Protein AF-A0A7W3YCM4-F1 (afdb_monomer)

pLDDT: mean 94.66, std 2.89, range [83.12, 97.94]

Radius of gyration: 10.47 Å; Cα contacts (8 Å, |Δi|>4): 73; chains: 1; bounding box: 24×23×21 Å

Secondary structure (DSSP, 8-state):
-EEHHHHHHHHHHTT-EEEEE-SSEEEEE-SS-EEEEE-SSEE-HHHHHHHHHHHT--

InterPro domains:
  IPR012933 HicA mRNA interferase family [PF07927] (5-42)
  IPR038570 HicA super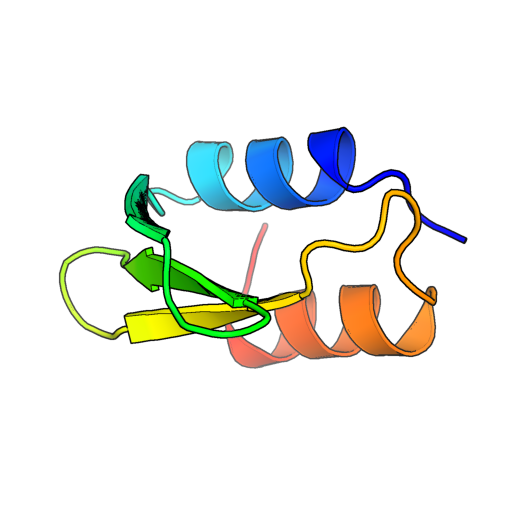family [G3DSA:3.30.920.30] (2-58)

Structure (mmCIF, N/CA/C/O backbone):
data_AF-A0A7W3YCM4-F1
#
_entry.id   AF-A0A7W3YCM4-F1
#
loop_
_atom_site.group_PDB
_atom_site.id
_atom_site.type_symbol
_atom_site.label_atom_id
_atom_site.label_alt_id
_atom_site.label_comp_id
_atom_site.label_asym_id
_atom_site.label_entity_id
_atom_site.label_seq_id
_atom_site.pdbx_PDB_ins_code
_atom_site.Cartn_x
_atom_site.Cartn_y
_atom_site.Cartn_z
_atom_site.occupancy
_atom_site.B_iso_or_equiv
_atom_site.auth_seq_id
_atom_site.auth_comp_id
_atom_site.auth_asym_id
_atom_site.auth_atom_id
_atom_site.pdbx_PDB_model_num
ATOM 1 N N . MET A 1 1 ? 12.854 6.677 -8.441 1.00 83.12 1 MET A N 1
ATOM 2 C CA . MET A 1 1 ? 12.329 5.291 -8.413 1.00 83.12 1 MET A CA 1
ATOM 3 C C . MET A 1 1 ? 12.422 4.759 -6.991 1.00 83.12 1 MET A C 1
ATOM 5 O O . MET A 1 1 ? 13.484 4.861 -6.385 1.00 83.12 1 MET A O 1
ATOM 9 N N . VAL A 1 2 ? 11.354 4.148 -6.472 1.00 93.00 2 VAL A N 1
ATOM 10 C CA . VAL A 1 2 ? 11.269 3.630 -5.095 1.00 93.00 2 VAL A CA 1
ATOM 11 C C . VAL A 1 2 ? 11.341 2.106 -5.092 1.00 93.00 2 VAL A C 1
ATOM 13 O O . VAL A 1 2 ? 10.629 1.447 -5.842 1.00 93.00 2 VAL A O 1
ATOM 16 N N . GLN A 1 3 ? 12.179 1.513 -4.240 1.00 95.75 3 GLN A N 1
ATOM 17 C CA . GLN A 1 3 ? 12.226 0.053 -4.110 1.00 95.75 3 GLN A CA 1
ATOM 18 C C . GLN A 1 3 ? 10.916 -0.488 -3.531 1.00 95.75 3 GLN A C 1
ATOM 20 O O . GLN A 1 3 ? 10.403 0.052 -2.550 1.00 95.75 3 GLN A O 1
ATOM 25 N N . ARG A 1 4 ? 10.415 -1.601 -4.077 1.00 94.69 4 ARG A N 1
ATOM 26 C CA . ARG A 1 4 ? 9.176 -2.242 -3.616 1.00 94.69 4 ARG A CA 1
ATOM 27 C C . ARG A 1 4 ? 9.171 -2.505 -2.107 1.00 94.69 4 ARG A C 1
ATOM 29 O O . ARG A 1 4 ? 8.199 -2.164 -1.444 1.00 94.69 4 ARG A O 1
ATOM 36 N N . ARG A 1 5 ? 10.283 -2.997 -1.547 1.00 94.38 5 ARG A N 1
ATOM 37 C CA . ARG A 1 5 ? 10.434 -3.234 -0.097 1.00 94.38 5 ARG A CA 1
ATOM 38 C C . ARG A 1 5 ? 10.147 -1.984 0.747 1.00 94.38 5 ARG A C 1
ATOM 40 O O . ARG A 1 5 ? 9.557 -2.093 1.815 1.00 94.38 5 ARG A O 1
ATOM 47 N N . LYS A 1 6 ? 10.517 -0.791 0.261 1.00 94.88 6 LYS A N 1
ATOM 48 C CA . LYS A 1 6 ? 10.238 0.485 0.945 1.00 94.88 6 LYS A CA 1
ATOM 49 C C . LYS A 1 6 ? 8.745 0.817 0.923 1.00 94.88 6 LYS A C 1
ATOM 51 O O . LYS A 1 6 ? 8.219 1.277 1.931 1.00 94.88 6 LYS A O 1
ATOM 56 N N . VAL A 1 7 ? 8.065 0.540 -0.191 1.00 95.31 7 VAL A N 1
ATOM 57 C CA . VAL A 1 7 ? 6.604 0.689 -0.303 1.00 95.31 7 VAL A CA 1
ATOM 58 C C . VAL A 1 7 ? 5.905 -0.259 0.666 1.00 95.31 7 VAL A C 1
ATOM 60 O O . VAL A 1 7 ? 5.111 0.182 1.485 1.00 95.31 7 VAL A O 1
ATOM 63 N N . GLU A 1 8 ? 6.254 -1.543 0.640 1.00 95.50 8 GLU A N 1
ATOM 64 C CA . GLU A 1 8 ? 5.667 -2.553 1.527 1.00 95.50 8 GLU A CA 1
ATOM 65 C C . GLU A 1 8 ? 5.888 -2.226 3.004 1.00 95.50 8 GLU A C 1
ATOM 67 O O . GLU A 1 8 ? 4.957 -2.342 3.795 1.00 95.50 8 GLU A O 1
ATOM 72 N N . LYS A 1 9 ? 7.093 -1.770 3.380 1.00 96.19 9 LYS A N 1
ATOM 73 C CA . LYS A 1 9 ? 7.367 -1.323 4.749 1.00 96.19 9 LYS A CA 1
ATOM 74 C C . LYS A 1 9 ? 6.455 -0.159 5.138 1.00 96.19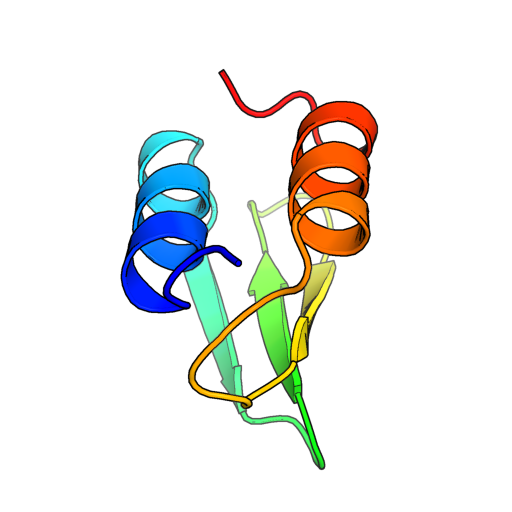 9 LYS A C 1
ATOM 76 O O . LYS A 1 9 ? 5.818 -0.227 6.178 1.00 96.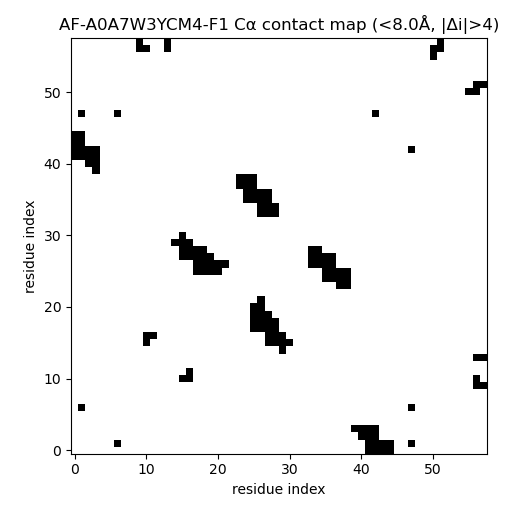19 9 LYS A O 1
ATOM 81 N N . LYS A 1 10 ? 6.328 0.863 4.285 1.00 96.06 10 LYS A N 1
ATOM 82 C CA . LYS A 1 10 ? 5.458 2.023 4.540 1.00 96.06 10 LYS A CA 1
ATOM 83 C C . LYS A 1 10 ? 3.999 1.612 4.743 1.00 96.06 10 LYS A C 1
ATOM 85 O O . LYS A 1 10 ? 3.328 2.139 5.624 1.00 96.06 10 LYS A O 1
ATOM 90 N N . PHE A 1 11 ? 3.528 0.659 3.944 1.00 96.81 11 PHE A N 1
ATOM 91 C CA . PHE A 1 11 ? 2.201 0.066 4.080 1.00 96.81 11 PHE A CA 1
ATOM 92 C C . PHE A 1 11 ? 2.056 -0.665 5.425 1.00 96.81 11 PHE A C 1
ATOM 94 O O . PHE A 1 11 ? 1.127 -0.360 6.171 1.00 96.81 11 PHE A O 1
ATOM 101 N N . LYS A 1 12 ? 2.994 -1.556 5.772 1.00 96.69 12 LYS A N 1
ATOM 102 C CA . LYS A 1 12 ? 3.010 -2.279 7.058 1.00 96.69 12 LYS A CA 1
ATOM 103 C C . LYS A 1 12 ? 3.024 -1.346 8.264 1.00 96.69 12 LYS A C 1
ATOM 105 O O . LYS A 1 12 ? 2.213 -1.521 9.167 1.00 96.69 12 LYS A O 1
ATOM 110 N N . ASP A 1 13 ? 3.876 -0.323 8.239 1.00 97.38 13 ASP A N 1
ATOM 111 C CA . ASP A 1 13 ? 3.974 0.687 9.300 1.00 97.38 13 ASP A CA 1
ATOM 112 C C . ASP A 1 13 ? 2.639 1.441 9.501 1.00 97.38 13 ASP A C 1
ATOM 114 O O . ASP A 1 13 ? 2.349 1.919 10.591 1.00 97.38 13 ASP A O 1
ATOM 118 N N . ASN A 1 14 ? 1.801 1.518 8.460 1.00 97.00 14 ASN A N 1
ATOM 119 C CA . ASN A 1 14 ? 0.476 2.146 8.483 1.00 97.00 14 ASN A CA 1
ATOM 120 C C . ASN A 1 14 ? -0.673 1.124 8.641 1.00 97.00 14 ASN A C 1
ATOM 122 O O . ASN A 1 14 ? -1.815 1.406 8.274 1.00 97.00 14 ASN A O 1
ATOM 126 N N . GLY A 1 15 ? -0.386 -0.077 9.153 1.00 96.56 15 GLY A N 1
ATOM 127 C CA . GLY A 1 15 ? -1.396 -1.094 9.467 1.00 96.56 15 GLY A CA 1
ATOM 128 C C . GLY A 1 15 ? -1.932 -1.870 8.261 1.00 96.56 15 GLY A C 1
ATOM 129 O O . GLY A 1 15 ? -2.937 -2.572 8.378 1.00 96.56 15 GLY A O 1
ATOM 130 N N . TRP A 1 16 ? -1.287 -1.768 7.098 1.00 97.94 16 TRP A N 1
ATOM 131 C CA . TRP A 1 16 ? -1.619 -2.611 5.953 1.00 97.94 16 TRP A CA 1
ATOM 132 C C . TRP A 1 16 ? -0.869 -3.939 6.011 1.00 97.94 16 TRP A C 1
ATOM 134 O O . TRP A 1 16 ? 0.316 -3.998 6.321 1.00 97.94 16 TRP A O 1
ATOM 144 N N . TYR A 1 17 ? -1.530 -5.010 5.602 1.00 97.69 17 TYR A N 1
ATOM 145 C CA . TYR A 1 17 ? -0.955 -6.340 5.511 1.00 97.69 17 TYR A CA 1
ATOM 146 C C . TYR A 1 17 ? -1.186 -6.940 4.127 1.00 97.69 17 TYR A C 1
ATOM 148 O O . TYR A 1 17 ? -2.159 -6.641 3.427 1.00 97.69 17 TYR A O 1
ATOM 156 N N . PHE A 1 18 ? -0.244 -7.787 3.726 1.00 97.50 18 PHE A N 1
ATOM 157 C CA . PHE A 1 18 ? -0.368 -8.596 2.526 1.00 97.50 18 PHE A CA 1
ATOM 158 C C . PHE A 1 18 ? -1.446 -9.661 2.744 1.00 97.50 18 PHE A C 1
ATOM 160 O O . PHE A 1 18 ? -1.475 -10.316 3.782 1.00 97.50 18 PHE A O 1
ATOM 167 N N . VAL A 1 19 ? -2.330 -9.816 1.762 1.00 97.69 19 VAL A N 1
ATOM 168 C CA . VAL A 1 19 ? -3.445 -10.768 1.813 1.00 97.69 19 VAL A CA 1
ATOM 169 C C . VAL A 1 19 ? -3.132 -11.998 0.970 1.00 97.69 19 VAL A C 1
ATOM 171 O O . VAL A 1 19 ? -3.208 -13.116 1.462 1.00 97.69 19 VAL A O 1
ATOM 174 N N . ARG A 1 20 ? -2.831 -11.796 -0.319 1.00 97.19 20 ARG A N 1
ATOM 175 C CA . ARG A 1 20 ? -2.525 -12.871 -1.273 1.00 97.19 20 ARG A CA 1
ATOM 176 C C . ARG A 1 20 ? -1.902 -12.329 -2.553 1.00 97.19 20 ARG A C 1
ATOM 178 O O . ARG A 1 20 ? -2.088 -11.159 -2.897 1.00 97.19 20 ARG A O 1
ATOM 185 N N . HIS A 1 21 ? -1.257 -13.212 -3.305 1.00 96.38 21 HIS A N 1
ATOM 186 C CA . HIS A 1 21 ? -0.855 -12.931 -4.678 1.00 96.38 21 HIS A CA 1
ATOM 187 C C . HIS A 1 21 ? -2.097 -12.944 -5.580 1.00 96.38 21 HIS A C 1
ATOM 189 O O . HIS A 1 21 ? -2.902 -13.874 -5.540 1.00 96.38 21 HIS A O 1
ATOM 195 N N . GLY A 1 22 ? -2.287 -11.882 -6.359 1.00 90.75 22 GLY A N 1
ATOM 196 C CA . GLY A 1 22 ? -3.194 -11.862 -7.507 1.00 90.75 22 GLY A CA 1
ATOM 197 C C . GLY A 1 22 ? -2.440 -12.179 -8.800 1.00 90.75 22 GLY A C 1
ATOM 198 O O . GLY A 1 22 ? -1.261 -12.516 -8.764 1.00 90.75 22 GLY A O 1
ATOM 199 N N . GLY A 1 23 ? -3.095 -12.019 -9.953 1.00 90.00 23 GLY A N 1
ATOM 200 C CA . GLY A 1 23 ? -2.523 -12.366 -11.266 1.00 90.00 23 GLY A CA 1
ATOM 201 C C . GLY A 1 23 ? -1.189 -11.677 -11.577 1.00 90.00 23 GLY A C 1
ATOM 202 O O . GLY A 1 23 ? -0.181 -12.356 -11.678 1.00 90.00 23 GLY A O 1
ATOM 203 N N . ASN A 1 24 ? -1.157 -10.341 -11.650 1.00 90.12 24 ASN A N 1
ATOM 204 C CA . ASN A 1 24 ? 0.076 -9.557 -11.878 1.00 90.12 24 ASN A CA 1
ATOM 205 C C . ASN A 1 24 ? 0.464 -8.658 -10.692 1.00 90.12 24 ASN A C 1
ATOM 207 O O . ASN A 1 24 ? 1.518 -8.020 -10.684 1.00 90.12 24 ASN A O 1
ATOM 211 N N . HIS A 1 25 ? -0.381 -8.598 -9.665 1.00 93.81 25 HIS A N 1
ATOM 212 C CA . HIS A 1 25 ? -0.229 -7.705 -8.520 1.00 93.81 25 HIS A CA 1
ATOM 213 C C . HIS A 1 25 ? -0.444 -8.466 -7.217 1.00 93.81 25 HIS A C 1
ATOM 215 O O . HIS A 1 25 ? -1.061 -9.527 -7.209 1.00 93.81 25 HIS A O 1
ATOM 221 N N . ASP A 1 26 ? 0.015 -7.890 -6.114 1.00 95.94 26 ASP A N 1
ATOM 222 C CA . ASP A 1 26 ? -0.260 -8.386 -4.772 1.00 95.94 26 ASP A CA 1
ATOM 223 C C . ASP A 1 26 ? -1.423 -7.635 -4.148 1.00 95.94 26 ASP A C 1
ATOM 225 O O . ASP A 1 26 ? -1.522 -6.415 -4.273 1.00 95.94 26 ASP A O 1
ATOM 229 N N . ILE A 1 27 ? -2.297 -8.361 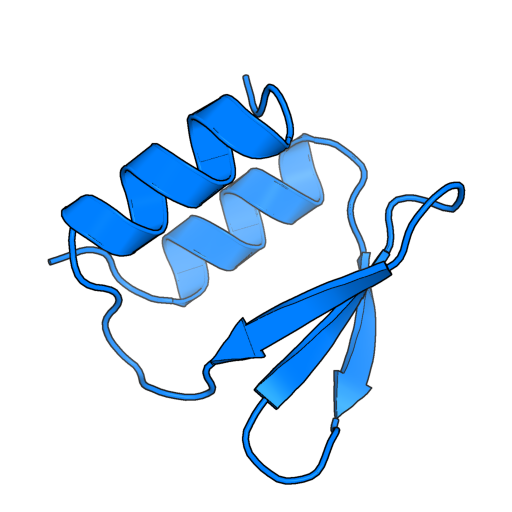-3.461 1.00 96.88 27 ILE A N 1
ATOM 230 C CA . ILE A 1 27 ? -3.433 -7.779 -2.756 1.00 96.88 27 ILE A CA 1
ATOM 231 C C . ILE A 1 27 ? -3.008 -7.430 -1.336 1.00 96.88 27 ILE A C 1
ATOM 233 O O . ILE A 1 27 ? -2.514 -8.284 -0.601 1.00 96.88 27 ILE A O 1
ATOM 237 N N . TRP A 1 28 ? -3.244 -6.182 -0.950 1.00 97.75 28 TRP A N 1
ATOM 238 C CA . TRP A 1 28 ? -2.973 -5.638 0.376 1.00 97.75 28 TRP A CA 1
ATOM 239 C C . TRP A 1 28 ? -4.254 -5.088 0.992 1.00 97.75 28 TRP A C 1
ATOM 241 O O . TRP A 1 28 ? -5.120 -4.591 0.272 1.00 97.75 28 TRP A O 1
ATOM 251 N N . SER A 1 29 ? -4.385 -5.158 2.314 1.00 97.62 29 SER A N 1
ATOM 252 C CA . SER A 1 29 ? -5.545 -4.638 3.041 1.00 97.62 29 SER A CA 1
ATOM 253 C C . SER A 1 29 ? -5.145 -4.021 4.370 1.00 97.62 29 SER A C 1
ATOM 255 O O . SER A 1 29 ? -4.179 -4.454 4.977 1.00 97.62 29 SER A O 1
ATOM 257 N N . ASN A 1 30 ? -5.905 -3.036 4.835 1.00 96.81 30 ASN A N 1
ATOM 258 C CA . ASN A 1 30 ? -5.830 -2.508 6.200 1.00 96.81 30 ASN A CA 1
ATOM 259 C C . ASN A 1 30 ? -7.004 -2.992 7.077 1.00 96.81 30 ASN A C 1
ATOM 261 O O . ASN A 1 30 ? -7.348 -2.351 8.064 1.00 96.81 30 ASN A O 1
ATOM 265 N N . GLY A 1 31 ? -7.698 -4.061 6.665 1.00 96.31 31 GLY A N 1
ATOM 266 C CA . GLY A 1 31 ? -8.908 -4.569 7.323 1.00 96.31 31 GLY A CA 1
ATOM 267 C C . GLY A 1 31 ? -10.203 -3.839 6.955 1.00 96.31 31 GLY A C 1
ATOM 268 O O . GLY A 1 31 ? -11.276 -4.385 7.181 1.00 96.31 31 GLY A O 1
ATOM 269 N N . LYS A 1 32 ? -10.129 -2.651 6.338 1.00 95.69 32 LYS A N 1
ATOM 270 C CA . LYS A 1 32 ? -11.307 -1.905 5.855 1.00 95.69 32 LYS A CA 1
ATOM 271 C C . LYS A 1 32 ? -11.443 -1.966 4.340 1.00 95.69 32 LYS A C 1
ATOM 273 O O . LYS A 1 32 ? -12.523 -2.202 3.815 1.00 95.69 32 LYS A O 1
ATOM 278 N N . ILE A 1 33 ? -10.336 -1.758 3.633 1.00 96.38 33 ILE A N 1
ATOM 279 C CA . ILE A 1 33 ? -10.290 -1.751 2.169 1.00 96.38 33 ILE A CA 1
ATOM 280 C C . I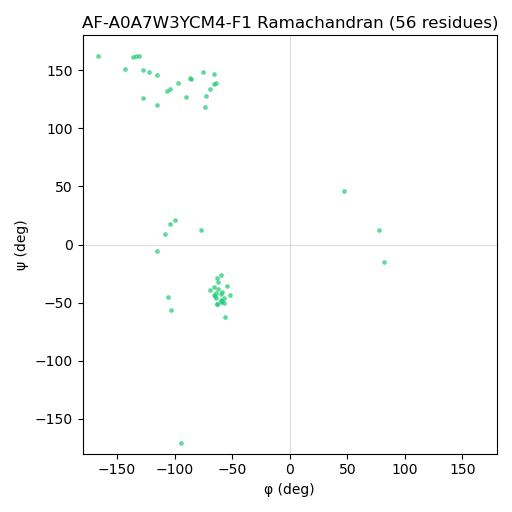LE A 1 33 ? -9.164 -2.640 1.654 1.00 96.38 33 ILE A C 1
ATOM 282 O O . ILE A 1 33 ? -8.238 -2.993 2.389 1.00 96.38 33 ILE A O 1
ATOM 286 N N . LYS A 1 34 ? -9.245 -3.006 0.373 1.00 96.50 34 LYS A N 1
ATOM 287 C CA . LYS A 1 34 ? -8.201 -3.745 -0.344 1.00 96.50 34 LYS A CA 1
ATOM 288 C C . LYS A 1 34 ? -7.629 -2.882 -1.465 1.00 96.50 34 LYS A C 1
ATOM 290 O O . LYS A 1 34 ? -8.351 -2.118 -2.098 1.00 96.50 34 LYS A O 1
ATOM 295 N N . THR A 1 35 ? -6.338 -3.028 -1.730 1.00 95.81 35 THR A N 1
ATOM 296 C CA . THR A 1 35 ? -5.657 -2.422 -2.876 1.00 95.81 35 THR A CA 1
ATOM 297 C C . THR A 1 35 ? -4.717 -3.422 -3.534 1.00 95.81 35 THR A C 1
ATOM 299 O O . THR A 1 35 ? -4.337 -4.424 -2.929 1.00 95.81 35 THR A O 1
ATOM 302 N N . GLN A 1 36 ? -4.339 -3.144 -4.779 1.00 95.62 36 GLN A N 1
ATOM 303 C CA . GLN A 1 36 ? -3.364 -3.929 -5.527 1.00 95.62 36 GLN A CA 1
ATOM 304 C C . GLN A 1 36 ? -2.023 -3.187 -5.567 1.00 95.62 36 GLN A C 1
ATOM 306 O O . GLN A 1 36 ? -1.993 -1.990 -5.858 1.00 95.62 36 GLN A O 1
ATOM 311 N N . LEU A 1 37 ? -0.922 -3.889 -5.296 1.00 94.62 37 LEU A N 1
ATOM 312 C CA . 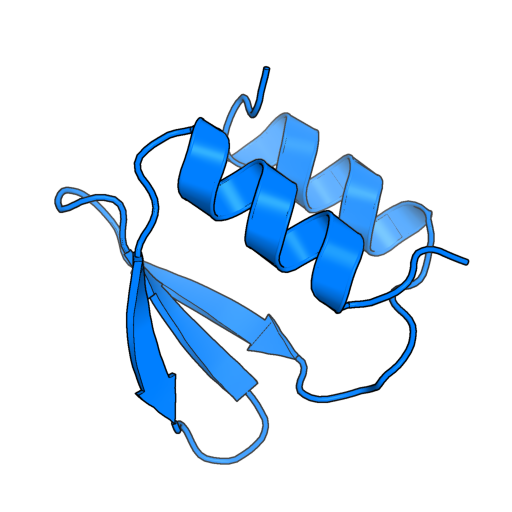LEU A 1 37 ? 0.445 -3.388 -5.436 1.00 94.62 37 LEU A CA 1
ATOM 313 C C . LEU A 1 37 ? 1.193 -4.173 -6.529 1.00 94.62 37 LEU A C 1
ATOM 315 O O . LEU A 1 37 ? 1.366 -5.389 -6.389 1.00 94.62 37 LEU A O 1
ATOM 319 N N . PRO A 1 38 ? 1.673 -3.522 -7.604 1.00 93.31 38 PRO A N 1
ATOM 320 C CA . PRO A 1 38 ? 2.333 -4.210 -8.711 1.00 93.31 38 PRO A CA 1
ATOM 321 C C . PRO A 1 38 ? 3.640 -4.905 -8.323 1.00 93.31 38 PRO A C 1
ATOM 323 O O . PRO A 1 38 ? 4.448 -4.357 -7.573 1.00 93.31 38 PRO A O 1
ATOM 326 N N . ARG A 1 39 ? 3.866 -6.120 -8.847 1.00 90.31 39 ARG A N 1
ATOM 327 C CA . ARG A 1 39 ? 4.982 -7.019 -8.477 1.00 90.31 39 ARG A CA 1
ATOM 328 C C . ARG A 1 39 ? 6.353 -6.669 -9.068 1.00 90.31 39 ARG A C 1
ATOM 330 O O . ARG A 1 39 ? 7.289 -7.451 -8.949 1.00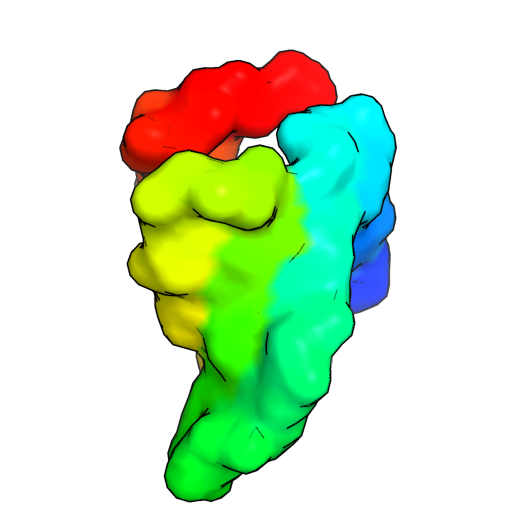 90.31 39 ARG A O 1
ATOM 337 N N . HIS A 1 40 ? 6.521 -5.480 -9.641 1.00 89.25 40 HIS A N 1
ATOM 338 C CA . HIS A 1 40 ? 7.827 -5.048 -10.134 1.00 89.25 40 HIS A CA 1
ATOM 339 C C . HIS A 1 40 ? 8.775 -4.628 -8.983 1.00 89.25 40 HIS A C 1
ATOM 341 O O . HIS A 1 40 ? 8.322 -4.058 -7.981 1.00 89.25 40 HIS A O 1
ATOM 347 N N . PRO A 1 41 ? 10.101 -4.819 -9.121 1.00 89.75 41 PRO A N 1
ATOM 348 C CA . PRO A 1 41 ? 11.073 -4.485 -8.071 1.00 89.75 41 PRO A CA 1
ATOM 349 C C . PRO A 1 41 ? 11.135 -2.992 -7.715 1.00 89.75 41 PRO A C 1
ATOM 351 O O . PRO A 1 41 ? 11.469 -2.632 -6.582 1.00 89.75 41 PRO A O 1
ATOM 354 N N . LYS A 1 42 ? 10.819 -2.113 -8.676 1.00 93.06 42 LYS A N 1
ATOM 355 C CA . LYS A 1 42 ? 10.906 -0.653 -8.543 1.00 93.06 42 LYS A CA 1
ATOM 356 C C . LYS A 1 42 ? 9.588 0.010 -8.923 1.00 93.06 42 LYS A C 1
ATOM 358 O O . LYS A 1 42 ? 9.094 -0.180 -10.024 1.00 93.06 42 LYS A O 1
ATOM 363 N N . PHE A 1 43 ? 9.064 0.828 -8.024 1.00 94.00 43 PHE A N 1
ATOM 364 C CA . PHE A 1 43 ? 7.922 1.701 -8.246 1.00 94.00 43 PHE A CA 1
ATOM 365 C C . PHE A 1 43 ? 8.393 3.024 -8.848 1.00 94.00 43 PHE A C 1
ATOM 367 O O . PHE A 1 43 ? 9.445 3.557 -8.477 1.00 94.00 43 PHE A O 1
ATOM 374 N N . SER A 1 44 ? 7.598 3.585 -9.758 1.00 94.25 44 SER A N 1
ATOM 375 C CA . SER A 1 44 ? 7.780 4.980 -10.152 1.00 94.25 44 SER A CA 1
ATOM 376 C C . SER A 1 44 ? 7.465 5.892 -8.964 1.00 94.25 44 SER A C 1
ATOM 378 O O . SER A 1 44 ? 6.584 5.592 -8.152 1.00 94.25 44 SER A O 1
ATOM 380 N N . ASP A 1 45 ? 8.165 7.021 -8.857 1.00 94.06 45 ASP A N 1
ATOM 381 C CA . ASP A 1 45 ? 7.932 7.973 -7.761 1.00 94.06 45 ASP A CA 1
ATOM 382 C C . ASP A 1 45 ? 6.503 8.535 -7.823 1.00 94.06 45 ASP A C 1
ATOM 384 O O . ASP A 1 45 ? 5.860 8.737 -6.795 1.00 94.06 45 ASP A O 1
ATOM 388 N N . LYS A 1 46 ? 5.954 8.676 -9.039 1.00 95.44 46 LYS A N 1
ATOM 389 C CA . LYS A 1 46 ? 4.558 9.060 -9.280 1.00 95.44 46 LYS A CA 1
ATOM 390 C C . LYS A 1 46 ? 3.572 8.071 -8.653 1.00 95.44 46 LYS A C 1
ATOM 392 O O . LYS A 1 46 ? 2.665 8.502 -7.946 1.00 95.44 46 LYS A O 1
ATOM 397 N N . LEU A 1 47 ? 3.750 6.765 -8.881 1.00 93.75 47 LEU A N 1
ATOM 398 C CA . LEU A 1 47 ? 2.876 5.743 -8.297 1.00 93.75 47 LEU A CA 1
ATOM 399 C C . LEU A 1 47 ? 3.002 5.724 -6.771 1.00 93.75 47 LEU A C 1
ATOM 401 O O . LEU A 1 47 ? 1.992 5.693 -6.075 1.00 93.75 47 LEU A O 1
ATOM 405 N N . TYR A 1 48 ? 4.226 5.790 -6.248 1.00 94.12 48 TYR A N 1
ATOM 406 C CA . TYR A 1 48 ? 4.461 5.819 -4.806 1.00 94.12 48 T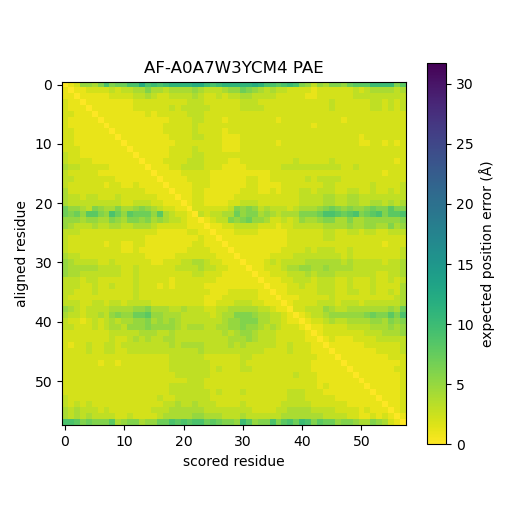YR A CA 1
ATOM 407 C C . TYR A 1 48 ? 3.774 7.015 -4.128 1.00 94.12 48 TYR A C 1
ATOM 409 O O . TYR A 1 48 ? 3.022 6.834 -3.170 1.00 94.12 48 TYR A O 1
ATOM 417 N N . ASN A 1 49 ? 3.946 8.223 -4.671 1.00 95.19 49 ASN A N 1
ATOM 418 C CA . ASN A 1 49 ? 3.324 9.435 -4.138 1.00 95.19 49 ASN A CA 1
ATOM 419 C C . ASN A 1 49 ? 1.792 9.405 -4.256 1.00 95.19 49 ASN A C 1
ATOM 421 O O . ASN A 1 49 ? 1.095 9.875 -3.356 1.00 95.19 49 ASN A O 1
ATOM 425 N N . ALA A 1 50 ? 1.258 8.830 -5.339 1.00 96.06 50 ALA A N 1
ATOM 426 C CA . ALA A 1 50 ? -0.180 8.638 -5.497 1.00 96.06 50 ALA A CA 1
ATOM 427 C C . ALA A 1 50 ? -0.745 7.684 -4.432 1.00 96.06 50 ALA A C 1
ATOM 429 O O . ALA A 1 50 ? -1.794 7.971 -3.860 1.00 96.06 50 ALA A O 1
ATOM 430 N N . LEU A 1 51 ? -0.042 6.588 -4.121 1.00 94.75 51 LEU A N 1
ATOM 431 C CA . LEU A 1 51 ? -0.443 5.644 -3.072 1.00 94.75 51 LEU A CA 1
ATOM 432 C C . LEU A 1 51 ? -0.401 6.284 -1.679 1.00 94.75 51 LEU A C 1
ATOM 434 O O . LEU A 1 51 ? -1.352 6.113 -0.919 1.00 94.75 51 LEU A O 1
ATOM 438 N N . ILE A 1 52 ? 0.649 7.056 -1.365 1.00 94.50 52 ILE A N 1
ATOM 439 C CA . ILE A 1 52 ? 0.746 7.792 -0.093 1.00 94.50 52 ILE A CA 1
ATOM 440 C C . ILE A 1 52 ? -0.449 8.722 0.083 1.00 94.50 52 ILE A C 1
ATOM 442 O O . ILE A 1 52 ? -1.110 8.670 1.115 1.00 94.50 52 ILE A O 1
ATOM 446 N N . ARG A 1 53 ? -0.749 9.544 -0.930 1.00 95.81 53 ARG A N 1
ATOM 447 C CA . ARG A 1 53 ? -1.870 10.490 -0.882 1.00 95.81 53 ARG A CA 1
ATOM 448 C C . ARG A 1 53 ? -3.213 9.775 -0.783 1.00 95.81 53 ARG A C 1
ATOM 450 O O . ARG A 1 53 ? -4.033 10.139 0.049 1.00 95.81 53 ARG A O 1
ATOM 457 N N . LYS A 1 54 ? -3.422 8.741 -1.602 1.00 95.94 54 LYS A N 1
ATOM 458 C CA . LYS A 1 54 ? -4.685 7.994 -1.660 1.00 95.94 54 LYS A CA 1
ATOM 459 C C .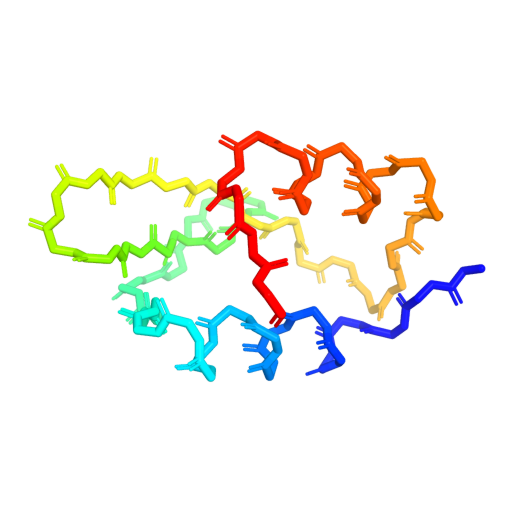 LYS A 1 54 ? -5.019 7.305 -0.339 1.00 95.94 54 LYS A C 1
ATOM 461 O O . LYS A 1 54 ? -6.185 7.244 0.032 1.00 95.94 54 LYS A O 1
ATOM 466 N N . PHE A 1 55 ? -4.011 6.768 0.345 1.00 95.38 55 PHE A N 1
ATOM 467 C CA . PHE A 1 55 ? -4.200 5.994 1.573 1.00 95.38 55 PHE A CA 1
ATOM 468 C C . PHE A 1 55 ? -3.745 6.723 2.837 1.00 95.38 55 PHE A C 1
ATOM 470 O O . PHE A 1 55 ? -3.719 6.111 3.901 1.00 95.38 55 PHE A O 1
ATOM 477 N N . ASN A 1 56 ? -3.412 8.013 2.721 1.00 93.94 56 ASN A N 1
ATOM 478 C CA . ASN A 1 56 ? -2.929 8.866 3.805 1.00 93.94 56 ASN A CA 1
ATOM 479 C C . ASN A 1 56 ? -1.819 8.201 4.644 1.00 93.94 56 ASN A C 1
ATOM 481 O O . ASN A 1 56 ? -1.878 8.175 5.873 1.00 93.94 56 ASN A O 1
ATOM 485 N N . LEU A 1 57 ? -0.838 7.599 3.961 1.00 93.25 57 LEU A N 1
ATOM 486 C CA . LEU A 1 57 ? 0.251 6.868 4.611 1.00 93.25 57 LEU A CA 1
ATOM 487 C C . LEU A 1 57 ? 1.226 7.864 5.246 1.00 93.25 57 LEU A C 1
ATOM 489 O O . LEU A 1 57 ? 1.837 8.661 4.533 1.00 93.25 57 LEU A O 1
ATOM 493 N N . LYS A 1 58 ? 1.385 7.798 6.568 1.00 85.69 58 LYS A N 1
ATOM 494 C CA . LYS A 1 58 ? 2.279 8.673 7.337 1.00 85.69 58 LYS A CA 1
ATOM 495 C C . LYS A 1 58 ? 3.706 8.184 7.298 1.00 85.69 58 LYS A C 1
ATOM 497 O O . LYS A 1 58 ? 3.936 6.950 7.334 1.00 85.69 58 LYS A O 1
#

Organism: NCBI:txid2759855

Solvent-accessible surface area (backbone atoms only — not comparable to full-atom values): 3406 Å² total; per-residue (Å²): 112,40,52,38,69,60,54,53,48,47,38,42,78,64,59,30,43,82,73,47,81,51,94,74,28,33,34,31,29,59,89,82,55,77,49,77,45,69,72,55,70,62,39,52,57,68,60,52,53,51,50,32,64,76,66,68,54,119

Foldseek 3Di:
DAFPVVLVVLCVVVQKDFDADDDQFTWIDSVPDIDTHGPDGDDDPVVSVVVCVVVVRD

Sequence (58 aa):
MVQRRKVEKKFKDNGWYFVRHGGNHDIWSNGKIKTQLPRHPKFSDKLYNALIRKFNLK

Mean predicted aligned error: 2.51 Å

Nearest PDB structures (foldseek):
  6g26-assembly1_F  TM=8.264E-01  e=2.463E-02  Burkholderia pseudomallei K96243
  1ecs-assembly1_B  TM=5.799E-01  e=1.174E+00  Klebsiella pneumoniae
  7emf-assembly1_A  TM=4.998E-01  e=2.162E+00  Homo sapiens
  7enc-assembly1_a  TM=5.264E-01  e=2.835E+00  Homo sapiens
  8gxs-assembly1_a  TM=4.655E-01  e=4.557E+00  Homo sapiens